Protein AF-A0A9D7X3B5-F1 (afdb_monomer_lite)

Sequence (118 aa):
MERTHTMATSECNACGGTLHWDWTEAFAKFGFGDGDGQIETWQVEDVLTTAGYTVKIEGWGLHNTVITSILRDGIEQIPYANADYRFGYDDPRRYFPADLVRLLDEALPPNKRTPYVW

Secondary structure (DSSP, 8-state):
---------EEPTTTSSEE---GGGGG-TTHHHHTTS---HHHHHHHHHHTT-EEEEEE-TTS-EEEEEEEETTEESS-TT-TT--TTTS-GGGTS-HHHHHHHHHHS----SS----

pLDDT: mean 86.9, std 17.72, range [34.81, 98.62]

Structure (mmCIF, N/CA/C/O backbone):
data_AF-A0A9D7X3B5-F1
#
_entry.id   AF-A0A9D7X3B5-F1
#
loop_
_atom_site.group_PDB
_atom_site.id
_atom_site.type_symbol
_atom_site.label_atom_id
_atom_site.label_alt_id
_atom_site.label_comp_id
_atom_site.label_asym_id
_atom_site.label_entity_id
_atom_site.label_seq_id
_atom_site.pdbx_PDB_ins_code
_atom_site.Cartn_x
_atom_site.Cartn_y
_atom_site.Cartn_z
_atom_site.occupancy
_atom_site.B_iso_or_equiv
_atom_site.auth_seq_id
_atom_site.auth_comp_id
_atom_site.auth_asym_id
_atom_site.auth_atom_id
_atom_site.pdbx_PDB_model_num
ATOM 1 N N . MET A 1 1 ? -17.784 -1.663 -25.890 1.00 35.25 1 MET A N 1
ATOM 2 C CA . MET A 1 1 ? -16.645 -0.817 -25.486 1.00 35.25 1 MET A CA 1
ATOM 3 C C . MET A 1 1 ? -15.681 -1.725 -24.752 1.00 35.25 1 MET A C 1
ATOM 5 O O . MET A 1 1 ? -16.000 -2.144 -23.646 1.00 35.25 1 MET A O 1
ATOM 9 N N . GLU A 1 2 ? -14.603 -2.140 -25.417 1.00 34.81 2 GLU A N 1
ATOM 10 C CA . GLU A 1 2 ? -13.524 -2.904 -24.784 1.00 34.81 2 GLU A CA 1
ATOM 11 C C . GLU A 1 2 ? -12.933 -2.062 -23.658 1.00 34.81 2 GLU A C 1
ATOM 13 O O . GLU A 1 2 ? -12.473 -0.944 -23.882 1.00 34.81 2 GLU A O 1
ATOM 18 N N . ARG A 1 3 ? -13.007 -2.575 -22.430 1.00 37.09 3 ARG A N 1
ATOM 19 C CA . ARG A 1 3 ? -12.231 -2.036 -21.321 1.00 37.09 3 ARG A CA 1
ATOM 20 C C . ARG A 1 3 ? -10.828 -2.593 -21.500 1.00 37.09 3 ARG A C 1
ATOM 22 O O . ARG A 1 3 ? -10.597 -3.767 -21.228 1.00 37.09 3 ARG A O 1
ATOM 29 N N . THR A 1 4 ? -9.919 -1.782 -22.023 1.00 35.66 4 THR A N 1
ATOM 30 C CA . THR A 1 4 ? -8.492 -2.090 -21.993 1.00 35.66 4 THR A CA 1
ATOM 31 C C . THR A 1 4 ? -8.101 -2.142 -20.519 1.00 35.66 4 THR A C 1
ATOM 33 O O . THR A 1 4 ? -8.011 -1.108 -19.864 1.00 35.66 4 THR A O 1
ATOM 36 N N . HIS A 1 5 ? -7.981 -3.345 -19.960 1.00 38.16 5 HIS A N 1
ATOM 37 C CA . HIS A 1 5 ? -7.430 -3.533 -18.624 1.00 38.16 5 HIS A CA 1
ATOM 38 C C . HIS A 1 5 ? -5.934 -3.224 -18.718 1.00 38.16 5 HIS A C 1
ATOM 40 O O . HIS A 1 5 ? -5.142 -4.071 -19.130 1.00 38.16 5 HIS A O 1
ATOM 46 N N . THR A 1 6 ? -5.562 -1.975 -18.442 1.00 41.75 6 THR A N 1
ATOM 47 C CA . THR A 1 6 ? -4.166 -1.546 -18.371 1.00 41.75 6 THR A CA 1
ATOM 48 C C . THR A 1 6 ? -3.535 -2.256 -17.183 1.00 41.75 6 THR A C 1
ATOM 50 O O . THR A 1 6 ? -3.864 -1.956 -16.043 1.00 41.75 6 THR A O 1
ATOM 53 N N . MET A 1 7 ? -2.696 -3.255 -17.452 1.00 51.25 7 MET A N 1
ATOM 54 C CA . MET A 1 7 ? -1.914 -3.950 -16.428 1.00 51.25 7 MET A CA 1
ATOM 55 C C . MET A 1 7 ? -1.043 -2.946 -15.662 1.00 51.25 7 MET A C 1
ATOM 57 O O . MET A 1 7 ? -0.644 -1.934 -16.241 1.00 51.25 7 MET A O 1
ATOM 61 N N . ALA A 1 8 ? -0.685 -3.244 -14.409 1.00 56.50 8 ALA A N 1
ATOM 62 C CA . ALA A 1 8 ? 0.394 -2.529 -13.732 1.00 56.50 8 ALA A CA 1
ATOM 63 C C . ALA A 1 8 ? 1.714 -2.889 -14.425 1.00 56.50 8 ALA A C 1
ATOM 65 O O . ALA A 1 8 ? 2.421 -3.821 -14.050 1.00 56.50 8 ALA A O 1
ATOM 66 N N . THR A 1 9 ? 2.001 -2.232 -15.540 1.00 61.31 9 THR A N 1
ATOM 67 C CA . THR A 1 9 ? 3.279 -2.334 -16.235 1.00 61.31 9 THR A CA 1
ATOM 68 C C . THR A 1 9 ? 4.048 -1.072 -15.925 1.00 61.31 9 THR A C 1
ATOM 70 O O . THR A 1 9 ? 3.760 -0.020 -16.494 1.00 61.31 9 THR A O 1
ATOM 73 N N . SER A 1 10 ? 5.027 -1.187 -15.036 1.00 77.69 10 SER A N 1
ATOM 74 C CA . SER A 1 10 ? 6.076 -0.178 -14.950 1.00 77.69 10 SER A CA 1
ATOM 75 C C . SER A 1 10 ? 7.110 -0.436 -16.040 1.00 77.69 10 SER A C 1
ATOM 77 O O . SER A 1 10 ? 7.269 -1.561 -16.527 1.00 77.69 10 SER A O 1
ATOM 79 N N . GLU A 1 11 ? 7.841 0.602 -16.412 1.00 86.62 11 GLU A N 1
ATOM 80 C CA . GLU A 1 11 ? 9.087 0.441 -17.148 1.00 86.62 11 GLU A CA 1
ATOM 81 C C . GLU A 1 11 ? 10.201 0.057 -16.164 1.00 86.62 11 GLU A C 1
ATOM 83 O O . GLU A 1 11 ? 10.278 0.587 -15.055 1.00 86.62 11 GLU A O 1
ATOM 88 N N . CYS A 1 12 ? 11.051 -0.893 -16.544 1.00 87.62 12 CYS A N 1
ATOM 89 C CA . CYS A 1 12 ? 12.233 -1.251 -15.775 1.00 87.62 12 CYS A CA 1
ATOM 90 C C . CYS A 1 12 ? 13.269 -0.129 -15.878 1.00 87.62 12 CYS A C 1
ATOM 92 O O . CYS A 1 12 ? 13.838 0.098 -16.947 1.00 87.62 12 CYS A O 1
ATOM 94 N N . ASN A 1 13 ? 13.596 0.494 -14.748 1.00 87.50 13 ASN A N 1
ATOM 95 C CA . ASN A 1 13 ? 14.531 1.616 -14.661 1.00 87.50 13 ASN A CA 1
ATOM 96 C C . ASN A 1 13 ? 15.947 1.278 -15.165 1.00 87.50 13 ASN A C 1
ATOM 98 O O . ASN A 1 13 ? 16.709 2.175 -15.516 1.00 87.50 13 ASN A O 1
ATOM 102 N N . ALA A 1 14 ? 16.321 -0.007 -15.193 1.00 87.94 14 ALA A N 1
ATOM 103 C CA . ALA A 1 14 ? 17.649 -0.448 -15.614 1.00 87.94 14 ALA A CA 1
ATOM 104 C C . ALA A 1 14 ? 17.778 -0.672 -17.130 1.00 87.94 14 ALA A C 1
ATOM 106 O O . ALA A 1 14 ? 18.862 -0.484 -17.680 1.00 87.94 14 ALA A O 1
ATOM 107 N N . CYS A 1 15 ? 16.713 -1.118 -17.807 1.00 90.19 15 CYS A N 1
ATOM 108 C CA . CYS A 1 15 ? 16.799 -1.552 -19.208 1.00 90.19 15 CYS A CA 1
ATOM 109 C C . CYS A 1 15 ? 15.700 -1.011 -20.132 1.00 90.19 15 CYS A C 1
ATOM 111 O O . CYS A 1 15 ? 15.745 -1.294 -21.327 1.00 90.19 15 CYS A O 1
ATOM 113 N N . GLY A 1 16 ? 14.714 -0.277 -19.610 1.00 87.62 16 GLY A N 1
ATOM 114 C CA . GLY A 1 16 ? 13.575 0.230 -20.382 1.00 87.62 16 GLY A CA 1
ATOM 115 C C . GLY A 1 16 ? 12.565 -0.847 -20.805 1.00 87.62 16 GLY A C 1
ATOM 116 O O . GLY A 1 16 ? 11.620 -0.568 -21.536 1.00 87.62 16 GLY A O 1
ATOM 117 N N . GLY A 1 17 ? 12.769 -2.104 -20.400 1.00 87.19 17 GLY A N 1
ATOM 118 C CA . GLY A 1 17 ? 11.842 -3.201 -20.682 1.00 87.19 17 GLY A CA 1
ATOM 119 C C . GLY A 1 17 ? 10.600 -3.162 -19.789 1.00 87.19 17 GLY A C 1
ATOM 120 O O . GLY A 1 17 ? 10.555 -2.440 -18.798 1.00 87.19 17 GLY A O 1
ATOM 121 N N . THR A 1 18 ? 9.598 -3.985 -20.095 1.00 85.50 18 THR A N 1
ATOM 122 C CA . THR A 1 18 ? 8.430 -4.153 -19.219 1.00 85.50 18 THR A CA 1
ATOM 123 C C . THR A 1 18 ? 8.847 -4.761 -17.880 1.00 85.50 18 THR A C 1
ATOM 125 O O . THR A 1 18 ? 9.417 -5.853 -17.840 1.00 85.50 18 THR A O 1
ATOM 128 N N . LEU A 1 19 ? 8.539 -4.073 -16.780 1.00 85.19 19 LEU A N 1
ATOM 129 C CA . LEU A 1 19 ? 8.655 -4.622 -15.437 1.00 85.19 19 LEU A CA 1
ATOM 130 C C . LEU A 1 19 ? 7.391 -5.410 -15.097 1.00 85.19 19 LEU A C 1
ATOM 132 O O . LEU A 1 19 ? 6.262 -4.959 -15.314 1.00 85.19 19 LEU A O 1
ATOM 136 N N . HIS A 1 20 ? 7.599 -6.592 -14.529 1.00 83.31 20 HIS A N 1
ATOM 137 C CA . HIS A 1 20 ? 6.532 -7.456 -14.063 1.00 83.31 20 HIS A CA 1
ATOM 138 C C . HIS A 1 20 ? 6.525 -7.515 -12.537 1.00 83.31 20 HIS A C 1
ATOM 140 O O . HIS A 1 20 ? 7.510 -7.953 -11.942 1.00 83.31 20 HIS A O 1
ATOM 146 N N . TRP A 1 21 ? 5.424 -7.107 -11.909 1.00 87.81 21 TRP A N 1
ATOM 147 C CA . TRP A 1 21 ? 5.275 -7.037 -10.452 1.00 87.81 21 TRP A CA 1
ATOM 148 C C . TRP A 1 21 ? 3.811 -7.232 -10.026 1.00 87.81 21 TRP A C 1
ATOM 150 O O . TRP A 1 21 ? 2.908 -7.259 -10.868 1.00 87.81 21 TRP A O 1
ATOM 160 N N . ASP A 1 22 ? 3.596 -7.454 -8.731 1.00 91.38 22 ASP A N 1
ATOM 161 C CA . ASP A 1 22 ? 2.277 -7.575 -8.101 1.00 91.38 22 ASP A CA 1
ATOM 162 C C . ASP A 1 22 ? 2.191 -6.619 -6.904 1.00 91.38 22 ASP A C 1
ATOM 164 O O . ASP A 1 22 ? 3.135 -6.519 -6.117 1.00 91.38 22 ASP A O 1
ATOM 168 N N . TRP A 1 23 ? 1.059 -5.932 -6.732 1.00 94.69 23 TRP A N 1
ATOM 169 C CA . TRP A 1 23 ?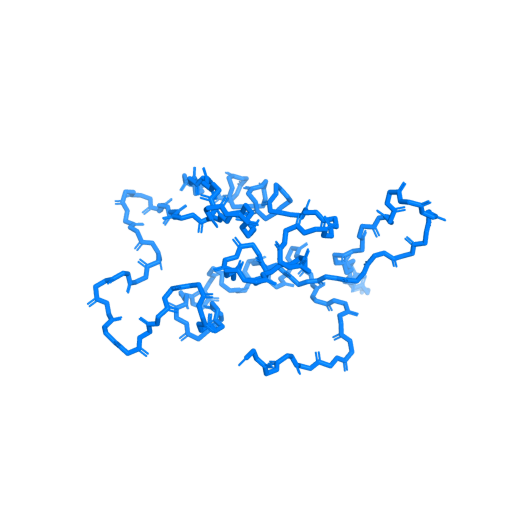 0.853 -5.006 -5.619 1.00 94.69 23 TRP A CA 1
ATOM 170 C C . TRP A 1 23 ? 1.004 -5.684 -4.255 1.00 94.69 23 TRP A C 1
ATOM 172 O O . TRP A 1 23 ? 1.377 -5.022 -3.287 1.00 94.69 23 TRP A O 1
ATOM 182 N N . THR A 1 24 ? 0.790 -7.003 -4.157 1.00 95.56 24 THR A N 1
ATOM 183 C CA . THR A 1 24 ? 0.995 -7.736 -2.896 1.00 95.56 24 THR A CA 1
ATOM 184 C C . THR A 1 24 ? 2.431 -7.664 -2.393 1.00 95.56 24 THR A C 1
ATOM 186 O O . THR A 1 24 ? 2.669 -7.782 -1.193 1.00 95.56 24 THR A O 1
ATOM 189 N N . GLU A 1 25 ? 3.397 -7.438 -3.289 1.00 95.12 25 GLU A N 1
ATOM 190 C CA . GLU A 1 25 ? 4.806 -7.283 -2.927 1.00 95.12 25 GLU A CA 1
ATOM 191 C C . GLU A 1 25 ? 5.033 -6.067 -2.018 1.00 95.12 25 GLU A C 1
ATOM 193 O O . GLU A 1 25 ? 5.907 -6.121 -1.158 1.00 95.12 25 GLU A O 1
ATOM 198 N N . ALA A 1 26 ? 4.189 -5.031 -2.096 1.00 96.62 26 ALA A N 1
ATOM 199 C CA . ALA A 1 26 ? 4.226 -3.868 -1.201 1.00 96.62 26 ALA A CA 1
ATOM 200 C C . ALA A 1 26 ? 3.873 -4.191 0.262 1.00 96.62 26 ALA A C 1
ATOM 202 O O . ALA A 1 26 ? 4.063 -3.355 1.142 1.00 96.62 26 ALA A O 1
ATOM 203 N N . PHE A 1 27 ? 3.381 -5.397 0.541 1.00 96.94 27 PHE A N 1
ATOM 204 C CA . PHE A 1 27 ? 3.055 -5.879 1.886 1.00 96.94 27 PHE A CA 1
ATOM 205 C C . PHE A 1 27 ? 3.918 -7.067 2.306 1.00 96.94 27 PHE A C 1
ATOM 207 O O . PHE A 1 27 ? 3.833 -7.511 3.449 1.00 96.94 27 PHE A O 1
ATOM 214 N N . ALA A 1 28 ? 4.727 -7.603 1.391 1.00 95.31 28 ALA A N 1
ATOM 215 C CA . ALA A 1 28 ? 5.538 -8.786 1.616 1.00 95.31 28 ALA A CA 1
ATOM 216 C C . ALA A 1 28 ? 6.931 -8.389 2.106 1.00 95.31 28 ALA A C 1
ATOM 218 O O . ALA A 1 28 ? 7.590 -7.527 1.517 1.00 95.31 28 ALA A O 1
ATOM 219 N N . LYS A 1 29 ? 7.416 -9.084 3.142 1.00 94.69 29 LYS A N 1
ATOM 220 C CA . LYS A 1 29 ? 8.767 -8.889 3.683 1.00 94.69 29 LYS A CA 1
ATOM 221 C C . LYS A 1 29 ? 9.829 -9.005 2.584 1.00 94.69 29 LYS A C 1
ATOM 223 O O . LYS A 1 29 ? 10.710 -8.162 2.516 1.00 94.69 29 LYS A O 1
ATOM 228 N N . PHE A 1 30 ? 9.702 -10.029 1.738 1.00 94.81 30 PHE A N 1
ATOM 229 C CA . PHE A 1 30 ? 10.630 -10.346 0.645 1.00 94.81 30 PHE A CA 1
ATOM 230 C C . PHE A 1 30 ? 10.148 -9.834 -0.728 1.00 94.81 30 PHE A C 1
ATOM 232 O O . PHE A 1 30 ? 10.616 -10.298 -1.769 1.00 94.81 30 PHE A O 1
ATOM 239 N N . GLY A 1 31 ? 9.171 -8.920 -0.746 1.00 93.38 31 GLY A N 1
ATOM 240 C CA . GLY A 1 31 ? 8.635 -8.347 -1.982 1.00 93.38 31 GLY A CA 1
ATOM 241 C C . GLY A 1 31 ? 9.690 -7.574 -2.776 1.00 93.38 31 GLY A C 1
ATOM 242 O O . GLY A 1 31 ? 10.701 -7.143 -2.222 1.00 93.38 31 GLY A O 1
ATOM 243 N N . PHE A 1 32 ? 9.460 -7.417 -4.084 1.00 93.19 32 PHE A N 1
ATOM 244 C CA . PHE A 1 32 ? 10.337 -6.669 -4.991 1.00 93.19 32 PHE A CA 1
ATOM 245 C C . PHE A 1 32 ? 11.792 -7.157 -4.970 1.00 93.19 32 PHE A C 1
ATOM 247 O O . PHE A 1 32 ? 12.729 -6.365 -4.996 1.00 93.19 32 PHE A O 1
ATOM 254 N N . GLY A 1 33 ? 11.986 -8.478 -4.914 1.00 91.19 33 GLY A N 1
ATOM 255 C CA . GLY A 1 33 ? 13.321 -9.071 -4.842 1.00 91.19 33 GLY A CA 1
ATOM 256 C C . GLY A 1 33 ? 14.031 -8.741 -3.532 1.00 91.19 33 GLY A C 1
ATOM 257 O O . GLY A 1 33 ? 15.172 -8.305 -3.562 1.00 91.19 33 GLY A O 1
ATOM 258 N N . ASP A 1 34 ? 13.342 -8.919 -2.404 1.00 93.75 34 ASP A N 1
ATOM 259 C CA . ASP A 1 34 ? 13.848 -8.596 -1.063 1.00 93.75 34 ASP A CA 1
ATOM 260 C C . ASP A 1 34 ? 14.248 -7.124 -0.856 1.00 93.75 34 ASP A C 1
ATOM 262 O O . ASP A 1 34 ? 15.074 -6.805 -0.010 1.00 93.75 34 ASP A O 1
ATOM 266 N N . GLY A 1 35 ? 13.657 -6.213 -1.631 1.00 92.94 35 GLY A N 1
ATOM 267 C CA . GLY A 1 35 ? 14.016 -4.796 -1.627 1.00 92.94 35 GLY A CA 1
ATOM 268 C C . GLY A 1 35 ? 15.155 -4.403 -2.575 1.00 92.94 35 GLY A C 1
ATOM 269 O O . GLY A 1 35 ? 15.351 -3.211 -2.801 1.00 92.94 35 GLY A O 1
ATOM 270 N N . ASP A 1 36 ? 15.856 -5.369 -3.178 1.00 92.19 36 ASP A N 1
ATOM 271 C CA . ASP A 1 36 ? 16.952 -5.110 -4.127 1.00 92.19 36 ASP A CA 1
ATOM 272 C C . ASP A 1 36 ? 16.453 -4.797 -5.551 1.00 92.19 36 ASP A C 1
ATOM 274 O O . ASP A 1 36 ? 17.201 -4.297 -6.397 1.00 92.19 36 ASP A O 1
ATOM 278 N N . GLY A 1 37 ? 15.195 -5.128 -5.850 1.00 91.94 37 GLY A N 1
ATOM 279 C CA . GLY A 1 37 ? 14.552 -4.844 -7.127 1.00 91.94 37 GLY A CA 1
ATOM 280 C C . GLY A 1 37 ? 13.992 -3.424 -7.230 1.00 91.94 37 GLY A C 1
ATOM 281 O O . GLY A 1 37 ? 14.190 -2.560 -6.379 1.00 91.94 37 GLY A O 1
ATOM 282 N N . GLN A 1 38 ? 13.248 -3.172 -8.309 1.00 93.00 38 GLN A N 1
ATOM 283 C CA . GLN A 1 38 ? 12.497 -1.927 -8.451 1.00 93.00 38 GLN A CA 1
ATOM 284 C C . GLN A 1 38 ? 11.274 -1.953 -7.526 1.00 93.00 38 GLN A C 1
ATOM 286 O O . GL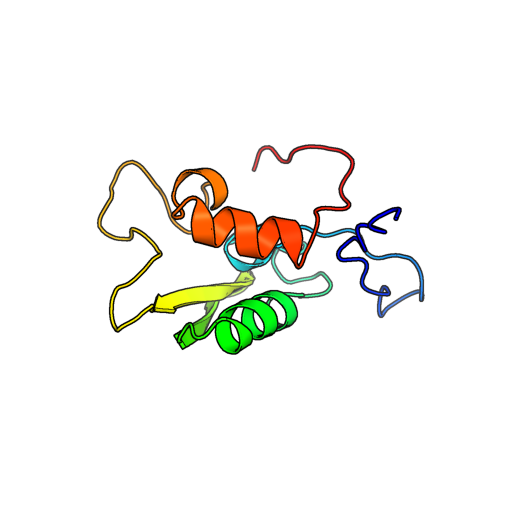N A 1 38 ? 10.359 -2.752 -7.719 1.00 93.00 38 GLN A O 1
ATOM 291 N N . ILE A 1 39 ? 11.291 -1.078 -6.522 1.00 93.94 39 ILE A N 1
ATOM 292 C CA . ILE A 1 39 ? 10.235 -0.937 -5.518 1.00 93.94 39 ILE A CA 1
ATOM 293 C C . ILE A 1 39 ? 9.065 -0.141 -6.089 1.00 93.94 39 ILE A C 1
ATOM 295 O O . ILE A 1 39 ? 9.231 1.020 -6.459 1.00 93.94 39 ILE A O 1
ATOM 299 N N . GLU A 1 40 ? 7.874 -0.737 -6.076 1.00 94.31 40 GLU A N 1
ATOM 300 C CA . GLU A 1 40 ? 6.639 -0.106 -6.570 1.00 94.31 40 GLU A CA 1
ATOM 301 C C . GLU A 1 40 ? 5.615 0.171 -5.459 1.00 94.31 40 GLU A C 1
ATOM 303 O O . GLU A 1 40 ? 4.460 0.503 -5.721 1.00 94.31 40 GLU A O 1
ATOM 308 N N . THR A 1 41 ? 6.042 0.092 -4.193 1.00 96.06 41 THR A N 1
ATOM 309 C CA . THR A 1 41 ? 5.226 0.400 -3.003 1.00 96.06 41 THR A CA 1
ATOM 310 C C . THR A 1 41 ? 4.521 1.758 -3.109 1.00 96.06 41 THR A C 1
ATOM 312 O O . THR A 1 41 ? 3.369 1.886 -2.702 1.00 96.06 41 THR A O 1
ATOM 315 N N . TRP A 1 42 ? 5.168 2.754 -3.719 1.00 95.69 42 TRP A N 1
ATOM 316 C CA . TRP A 1 42 ? 4.617 4.101 -3.906 1.00 95.69 42 TRP A CA 1
ATOM 317 C C . TRP A 1 42 ? 3.449 4.153 -4.902 1.00 95.69 42 TRP A C 1
ATOM 319 O O . TRP A 1 42 ? 2.547 4.967 -4.740 1.00 95.69 42 TRP A O 1
ATOM 329 N N . GLN A 1 43 ? 3.409 3.263 -5.900 1.00 94.56 43 GLN A N 1
ATOM 330 C CA . GLN A 1 43 ? 2.249 3.166 -6.794 1.00 94.56 43 GLN A CA 1
ATOM 331 C C . GLN A 1 43 ? 1.038 2.576 -6.063 1.00 94.56 43 GLN A C 1
ATOM 333 O O . GLN A 1 43 ? -0.094 3.006 -6.272 1.00 94.56 43 GLN A O 1
ATOM 338 N N . VAL A 1 44 ? 1.276 1.613 -5.166 1.00 96.75 44 VAL A N 1
ATOM 339 C CA . VAL A 1 44 ? 0.225 1.053 -4.306 1.00 96.75 44 VAL A CA 1
ATOM 340 C C . VAL A 1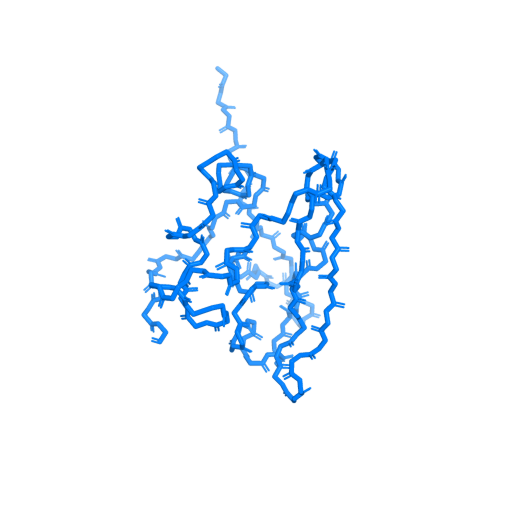 44 ? -0.299 2.119 -3.338 1.00 96.75 44 VAL A C 1
ATOM 342 O O . VAL A 1 44 ? -1.509 2.247 -3.166 1.00 96.75 44 VAL A O 1
ATOM 345 N N . GLU A 1 45 ? 0.588 2.925 -2.749 1.00 97.88 45 GLU A N 1
ATOM 346 C CA . GLU A 1 45 ? 0.205 4.065 -1.907 1.00 97.88 45 GLU A CA 1
ATOM 347 C C . GLU A 1 45 ? -0.657 5.085 -2.653 1.00 97.88 45 GLU A C 1
ATOM 349 O O . GLU A 1 45 ? -1.685 5.507 -2.123 1.00 97.88 45 GLU A O 1
ATOM 354 N N . ASP A 1 46 ? -0.271 5.475 -3.868 1.00 97.19 46 ASP A N 1
ATOM 355 C CA . ASP A 1 46 ? -1.001 6.472 -4.658 1.00 97.19 46 ASP A CA 1
ATOM 356 C C . ASP A 1 46 ? -2.447 6.029 -4.930 1.00 97.19 46 ASP A C 1
ATOM 358 O O . ASP A 1 46 ? -3.395 6.789 -4.716 1.00 97.19 46 ASP A O 1
ATOM 362 N N . VAL A 1 47 ? -2.643 4.753 -5.286 1.00 97.12 47 VAL A N 1
ATOM 363 C CA . VAL A 1 47 ? -3.980 4.166 -5.470 1.00 97.12 47 VAL A CA 1
ATOM 364 C C . VAL A 1 47 ? -4.796 4.217 -4.176 1.00 97.12 47 VAL A C 1
ATOM 366 O O . VAL A 1 47 ? -5.964 4.614 -4.191 1.00 97.12 47 VAL A O 1
ATOM 369 N N . LEU A 1 48 ? -4.200 3.826 -3.048 1.00 98.31 48 LEU A N 1
ATOM 370 C CA . LEU A 1 48 ? -4.878 3.798 -1.750 1.00 98.31 48 LEU A CA 1
ATOM 371 C C . LEU A 1 48 ? -5.234 5.207 -1.261 1.00 98.31 48 LEU A C 1
ATOM 373 O O . LEU A 1 48 ? -6.370 5.465 -0.864 1.00 98.31 48 LEU A O 1
ATOM 377 N N . THR A 1 49 ? -4.295 6.142 -1.318 1.00 98.06 49 THR A N 1
ATOM 378 C CA . THR A 1 49 ? -4.515 7.523 -0.871 1.00 98.06 49 THR A CA 1
ATOM 379 C C . THR A 1 49 ? -5.523 8.251 -1.759 1.00 98.06 49 THR A C 1
ATOM 381 O O . THR A 1 49 ? -6.422 8.913 -1.237 1.00 98.06 49 THR A O 1
ATOM 384 N N . THR A 1 50 ? -5.487 8.037 -3.080 1.00 97.50 50 THR A N 1
ATOM 385 C CA . THR A 1 50 ? -6.509 8.535 -4.020 1.00 97.50 50 THR A CA 1
ATOM 386 C C . THR A 1 50 ? -7.900 7.975 -3.711 1.00 97.50 50 THR A C 1
ATOM 388 O O . THR A 1 50 ? -8.901 8.682 -3.841 1.00 97.50 50 THR A O 1
ATOM 391 N N . ALA A 1 51 ? -7.985 6.725 -3.250 1.00 97.44 51 ALA A N 1
ATOM 392 C CA . ALA A 1 51 ? -9.235 6.106 -2.813 1.00 97.44 51 ALA A CA 1
ATOM 393 C C . ALA A 1 51 ? -9.690 6.536 -1.400 1.00 97.44 51 ALA A C 1
ATOM 395 O O . ALA A 1 51 ? -10.736 6.083 -0.930 1.00 97.44 51 ALA A O 1
ATOM 396 N N . GLY A 1 52 ? -8.946 7.428 -0.735 1.00 98.00 52 GLY A N 1
ATOM 397 C CA . GLY A 1 52 ? -9.304 8.008 0.561 1.00 98.00 52 GLY A CA 1
ATOM 398 C C . GLY A 1 52 ? -8.782 7.243 1.778 1.00 98.00 52 GLY A C 1
ATOM 399 O O . GLY A 1 52 ? -9.261 7.479 2.887 1.00 98.00 52 GLY A O 1
ATOM 400 N N . TYR A 1 53 ? -7.824 6.332 1.598 1.00 98.56 53 TYR A N 1
ATOM 401 C CA . TYR A 1 53 ? -7.155 5.665 2.712 1.00 98.56 53 TYR A CA 1
ATOM 402 C C . TYR A 1 53 ? -5.990 6.509 3.243 1.00 98.56 53 TYR A C 1
ATOM 404 O O . TYR A 1 53 ? -5.263 7.145 2.483 1.00 98.56 53 TYR A O 1
ATOM 412 N N . THR A 1 54 ? -5.755 6.454 4.552 1.00 98.56 54 THR A N 1
ATOM 413 C CA . THR A 1 54 ? -4.490 6.917 5.138 1.00 98.56 54 THR A CA 1
ATOM 414 C C . THR A 1 54 ? -3.514 5.752 5.146 1.00 98.56 54 THR A C 1
ATOM 416 O O . THR A 1 54 ? -3.825 4.695 5.694 1.00 98.56 54 THR A O 1
ATOM 419 N N . VAL A 1 55 ? -2.334 5.940 4.563 1.00 98.62 55 VAL A N 1
ATOM 420 C CA . VAL A 1 55 ? -1.327 4.887 4.400 1.00 98.62 55 VAL A CA 1
ATOM 421 C C . VAL A 1 55 ? -0.084 5.218 5.221 1.00 98.62 55 VAL A C 1
ATOM 423 O O . VAL A 1 55 ? 0.299 6.381 5.342 1.00 98.62 55 VAL A O 1
ATOM 426 N N . LYS A 1 56 ? 0.551 4.193 5.797 1.00 98.56 56 LYS A N 1
ATOM 427 C CA . LYS A 1 56 ? 1.880 4.299 6.410 1.00 98.56 56 LYS A CA 1
ATOM 428 C C . LYS A 1 56 ? 2.840 3.335 5.730 1.00 98.56 56 LYS A C 1
ATOM 430 O O . LYS A 1 56 ? 2.507 2.165 5.550 1.00 98.56 56 LYS A O 1
ATOM 435 N N . ILE A 1 57 ? 4.035 3.822 5.412 1.00 98.25 57 ILE A N 1
ATOM 436 C CA . ILE A 1 57 ? 5.109 3.049 4.787 1.00 98.25 57 ILE A CA 1
ATOM 437 C C . ILE A 1 57 ? 6.330 3.031 5.699 1.00 98.25 57 ILE A C 1
ATOM 439 O O . ILE A 1 57 ? 6.716 4.061 6.254 1.00 98.25 57 ILE A O 1
ATOM 443 N N . GLU A 1 58 ? 6.945 1.860 5.842 1.00 97.44 58 GLU A N 1
ATOM 444 C CA . GLU A 1 58 ? 8.150 1.657 6.641 1.00 97.44 58 GLU A CA 1
ATOM 445 C C . GLU A 1 58 ? 9.110 0.675 5.961 1.00 97.44 58 GLU A C 1
ATOM 447 O O . GLU A 1 58 ? 8.703 -0.251 5.261 1.00 97.44 58 GLU A O 1
ATOM 452 N N . GLY A 1 59 ? 10.410 0.854 6.197 1.00 95.75 59 GLY A N 1
ATOM 453 C CA . GLY A 1 59 ? 11.417 -0.134 5.813 1.00 95.75 59 GLY A CA 1
ATOM 454 C C . GLY A 1 59 ? 11.391 -1.343 6.748 1.00 95.75 59 GLY A C 1
ATOM 455 O O . GLY A 1 59 ? 11.440 -1.188 7.971 1.00 95.75 59 GLY A O 1
ATOM 456 N N . TRP A 1 60 ? 11.376 -2.555 6.193 1.00 91.81 60 TRP A N 1
ATOM 457 C CA . TRP A 1 60 ? 11.480 -3.789 6.969 1.00 91.81 60 TRP A CA 1
ATOM 458 C C . TRP A 1 60 ? 12.942 -4.201 7.155 1.00 91.81 60 TRP A C 1
ATOM 460 O O . TRP A 1 60 ? 13.429 -5.181 6.588 1.00 91.81 60 TRP A O 1
ATOM 470 N N . GLY A 1 61 ? 13.658 -3.477 8.013 1.00 91.12 61 GLY A N 1
ATOM 471 C CA . GLY A 1 61 ? 15.073 -3.752 8.258 1.00 91.12 61 GLY A CA 1
ATOM 472 C C . GLY A 1 61 ? 15.897 -3.615 6.973 1.00 91.12 61 GLY A C 1
ATOM 473 O O . GLY A 1 61 ? 15.927 -2.536 6.393 1.00 91.12 61 GLY A O 1
ATOM 474 N N . LEU A 1 62 ? 16.569 -4.695 6.559 1.00 88.75 62 LEU A N 1
ATOM 475 C CA . LEU A 1 62 ? 17.402 -4.752 5.344 1.00 88.75 62 LEU A CA 1
ATOM 476 C C . LEU A 1 62 ? 16.669 -5.314 4.115 1.00 88.75 62 LEU A C 1
ATOM 478 O O . LEU A 1 62 ? 17.317 -5.576 3.112 1.00 88.75 62 LEU A O 1
ATOM 482 N N . HIS A 1 63 ? 15.366 -5.564 4.231 1.00 91.62 63 HIS A N 1
ATOM 483 C CA . HIS A 1 63 ? 14.563 -6.199 3.192 1.00 91.62 63 HIS A CA 1
ATOM 484 C C . HIS A 1 63 ? 13.819 -5.128 2.371 1.00 91.62 63 HIS A C 1
ATOM 486 O O . HIS A 1 63 ? 14.390 -4.133 1.932 1.00 91.62 63 HIS A O 1
ATOM 492 N N . ASN A 1 64 ? 12.506 -5.284 2.225 1.00 93.31 64 ASN A N 1
ATOM 493 C CA . ASN A 1 64 ? 11.649 -4.407 1.445 1.00 93.31 64 ASN A CA 1
ATOM 494 C C . ASN A 1 64 ? 11.165 -3.142 2.201 1.00 93.31 64 ASN A C 1
ATOM 496 O O . ASN A 1 64 ? 11.093 -3.105 3.432 1.00 93.31 64 ASN A O 1
ATOM 500 N N . THR A 1 65 ? 10.753 -2.119 1.446 1.00 96.31 65 THR A N 1
ATOM 501 C CA . THR A 1 65 ? 9.937 -0.989 1.923 1.00 96.31 65 THR A CA 1
ATOM 502 C C . THR A 1 65 ? 8.459 -1.350 1.780 1.00 96.31 65 THR A C 1
ATOM 504 O O . T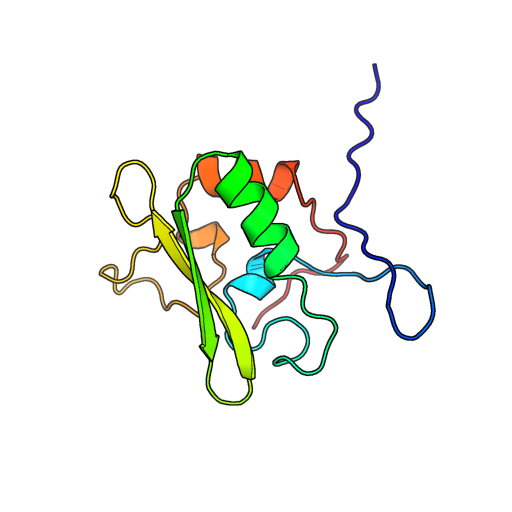HR A 1 65 ? 7.967 -1.495 0.661 1.00 96.31 65 THR A O 1
ATOM 507 N N . VAL A 1 66 ? 7.745 -1.500 2.897 1.00 97.50 66 VAL A N 1
ATOM 508 C CA . VAL A 1 66 ? 6.385 -2.060 2.934 1.00 97.50 66 VAL A CA 1
ATOM 509 C C . VAL A 1 66 ? 5.345 -1.070 3.453 1.00 97.50 66 VAL A C 1
ATOM 511 O O . VAL A 1 66 ? 5.649 -0.192 4.260 1.00 97.50 66 VAL A O 1
ATOM 514 N N . ILE 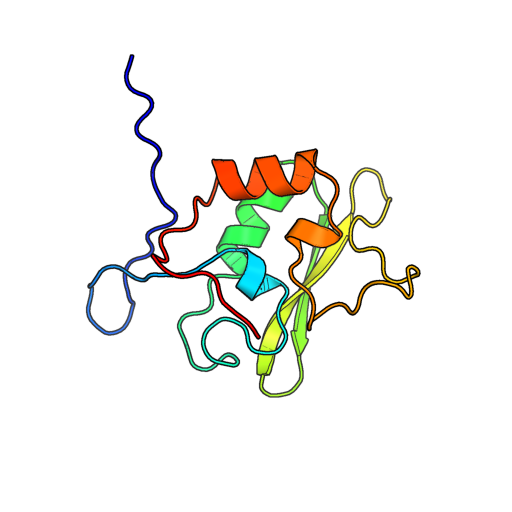A 1 67 ? 4.091 -1.255 3.047 1.00 98.50 67 ILE A N 1
ATOM 515 C CA . ILE A 1 67 ? 2.938 -0.591 3.658 1.00 98.50 67 ILE A CA 1
ATOM 516 C C . ILE A 1 67 ? 2.586 -1.317 4.963 1.00 98.50 67 ILE A C 1
ATOM 518 O O . ILE A 1 67 ? 2.198 -2.486 4.947 1.00 98.50 67 ILE A O 1
ATOM 522 N N . THR A 1 68 ? 2.706 -0.618 6.093 1.00 97.81 68 THR A N 1
ATOM 523 C CA . THR A 1 68 ? 2.465 -1.145 7.452 1.00 97.81 68 THR A CA 1
ATOM 524 C C . THR A 1 68 ? 1.187 -0.623 8.103 1.00 97.81 68 THR A C 1
ATOM 526 O O . THR A 1 68 ? 0.894 -0.954 9.247 1.00 97.81 68 THR A O 1
ATOM 529 N N . SER A 1 69 ? 0.410 0.207 7.409 1.00 98.25 69 SER A N 1
ATOM 530 C CA . SER A 1 69 ? -0.931 0.594 7.854 1.00 98.25 69 SER A CA 1
ATOM 531 C C . SER A 1 69 ? -1.761 1.068 6.674 1.00 98.25 69 SER A C 1
ATOM 533 O O . SER A 1 69 ? -1.256 1.796 5.814 1.00 98.25 69 SER A O 1
ATOM 535 N N . ILE A 1 70 ? -3.032 0.671 6.658 1.00 98.31 70 ILE A N 1
ATOM 536 C CA . ILE A 1 70 ? -4.057 1.210 5.769 1.00 98.31 70 ILE A CA 1
ATOM 537 C C . ILE A 1 70 ? -5.274 1.523 6.638 1.00 98.31 70 ILE A C 1
ATOM 539 O O . ILE A 1 70 ? -5.985 0.621 7.075 1.00 98.31 70 ILE A O 1
ATOM 543 N N . LEU A 1 71 ? -5.554 2.801 6.869 1.00 98.31 71 LEU A N 1
ATOM 544 C CA . LEU A 1 71 ? -6.726 3.233 7.626 1.00 98.31 71 LEU A CA 1
ATOM 545 C C . LEU A 1 71 ? -7.815 3.732 6.682 1.00 98.31 71 LEU A C 1
ATOM 547 O O . LEU A 1 71 ? -7.561 4.566 5.813 1.00 98.31 71 LEU A O 1
ATOM 551 N N . ARG A 1 72 ? -9.052 3.295 6.920 1.00 96.88 72 ARG A N 1
ATOM 552 C CA . ARG A 1 72 ? -10.264 3.890 6.344 1.00 96.88 72 ARG A CA 1
ATOM 553 C C . ARG A 1 72 ? -11.162 4.335 7.477 1.00 96.88 72 ARG A C 1
ATOM 555 O O . ARG A 1 72 ? -11.491 3.522 8.336 1.00 96.88 72 ARG A O 1
ATOM 562 N N . ASP A 1 73 ? -11.498 5.619 7.519 1.00 95.94 73 ASP A N 1
ATOM 563 C CA . ASP A 1 73 ? -12.310 6.198 8.599 1.00 95.94 73 ASP A CA 1
ATOM 564 C C . ASP A 1 73 ? -11.757 5.874 10.007 1.00 95.94 73 ASP A C 1
ATOM 566 O O . ASP A 1 73 ? -12.496 5.641 10.961 1.00 95.94 73 ASP A O 1
ATOM 570 N N . GLY A 1 74 ? -10.423 5.820 10.129 1.00 95.69 74 GLY A N 1
ATOM 571 C CA . GLY A 1 74 ? -9.717 5.481 11.371 1.00 95.69 74 GLY A CA 1
ATOM 572 C C . GLY A 1 74 ? -9.669 3.987 11.719 1.00 95.69 74 GLY A C 1
ATOM 573 O O . GLY A 1 74 ? -9.118 3.636 12.760 1.00 95.69 74 GLY A O 1
ATOM 574 N N . ILE A 1 75 ? -10.209 3.107 10.872 1.00 96.50 75 ILE A N 1
ATOM 575 C CA . ILE A 1 75 ? -10.206 1.652 11.064 1.00 96.50 75 ILE A CA 1
ATOM 576 C C . ILE A 1 75 ? -9.073 1.028 10.247 1.00 96.50 75 ILE A C 1
ATOM 578 O O . ILE A 1 75 ? -9.017 1.197 9.028 1.00 96.50 75 ILE A O 1
ATOM 582 N N . GLU A 1 76 ? -8.198 0.276 10.917 1.00 97.75 76 GLU A N 1
ATOM 583 C C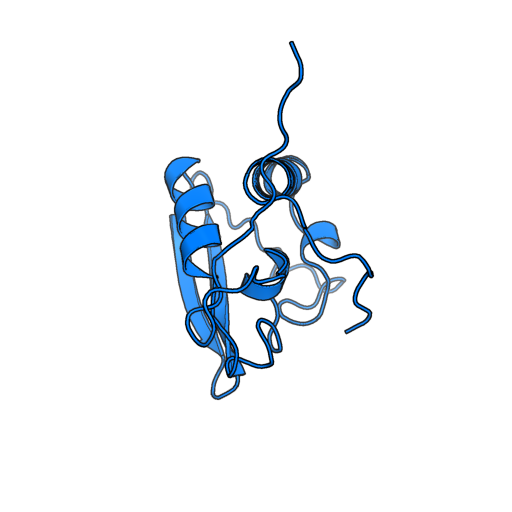A . GLU A 1 76 ? -7.112 -0.482 10.286 1.00 97.75 76 GLU A CA 1
ATOM 584 C C . GLU A 1 76 ? -7.661 -1.638 9.449 1.00 97.75 76 GLU A C 1
ATOM 586 O O . GLU A 1 76 ? -8.491 -2.422 9.914 1.00 97.75 76 GLU A O 1
ATOM 591 N N . GLN A 1 77 ? -7.191 -1.722 8.206 1.00 97.50 77 GLN A N 1
ATOM 592 C CA . GLN A 1 77 ? -7.580 -2.761 7.258 1.00 97.50 77 GLN A CA 1
ATOM 593 C C . GLN A 1 77 ? -6.620 -3.957 7.291 1.00 97.50 77 GLN A C 1
ATOM 595 O O . GLN A 1 77 ? -7.006 -5.051 6.880 1.00 97.50 77 GLN A O 1
ATOM 600 N N . ILE A 1 78 ? -5.391 -3.786 7.796 1.00 96.44 78 ILE A N 1
ATOM 601 C CA . ILE A 1 78 ? -4.471 -4.898 8.056 1.00 96.44 78 ILE A CA 1
ATOM 602 C C . ILE A 1 78 ? -4.874 -5.585 9.376 1.00 96.44 78 ILE A C 1
ATOM 604 O O . ILE A 1 78 ? -4.793 -4.976 10.445 1.00 96.44 78 ILE A O 1
ATOM 608 N N . PRO A 1 79 ? -5.274 -6.870 9.372 1.00 95.00 79 PRO A N 1
ATOM 609 C CA . PRO A 1 79 ? -5.817 -7.521 10.560 1.00 95.00 79 PRO A CA 1
ATOM 610 C C . PRO A 1 79 ? -4.711 -8.007 11.512 1.00 95.00 79 PRO A C 1
ATOM 612 O O . PRO A 1 79 ? -4.602 -9.197 11.787 1.00 95.00 79 PRO A O 1
ATOM 615 N N . TYR A 1 80 ? -3.909 -7.093 12.068 1.00 94.06 80 TYR A N 1
ATOM 616 C CA . TYR A 1 80 ? -2.792 -7.413 12.975 1.00 94.06 80 TYR A CA 1
ATOM 617 C C . TYR A 1 80 ? -3.187 -8.246 14.202 1.00 94.06 80 TYR A C 1
ATOM 619 O O . TYR A 1 80 ? -2.361 -8.971 14.750 1.00 94.06 80 TYR A O 1
ATOM 627 N N . ALA A 1 81 ? -4.441 -8.140 14.647 1.00 92.31 81 ALA A N 1
ATOM 628 C CA . ALA A 1 81 ? -4.963 -8.903 15.778 1.00 92.31 81 ALA A CA 1
ATOM 629 C C . ALA A 1 81 ? -5.447 -10.318 15.400 1.00 92.31 81 ALA A C 1
ATOM 631 O O . ALA A 1 81 ? -5.774 -11.100 16.293 1.00 92.31 81 ALA A O 1
ATOM 632 N N . ASN A 1 82 ? -5.526 -10.654 14.108 1.00 93.81 82 ASN A N 1
ATOM 633 C CA . ASN A 1 82 ? -5.958 -11.969 13.654 1.00 93.81 82 ASN A CA 1
ATOM 634 C C . ASN A 1 82 ? -4.760 -12.925 13.552 1.00 93.81 82 ASN A C 1
ATOM 636 O O . ASN A 1 82 ? -3.922 -12.785 12.669 1.00 93.81 82 ASN A O 1
ATOM 640 N N . ALA A 1 83 ? -4.710 -13.918 14.442 1.00 93.44 83 ALA A N 1
ATOM 641 C CA . ALA A 1 83 ? -3.626 -14.896 14.507 1.00 93.44 83 ALA A CA 1
ATOM 642 C C . ALA A 1 83 ? -3.599 -15.900 13.336 1.00 93.44 83 ALA A C 1
ATOM 644 O O . ALA A 1 83 ? -2.582 -16.569 13.158 1.00 93.44 83 ALA A O 1
ATOM 645 N N . ASP A 1 84 ? -4.671 -16.000 12.540 1.00 95.00 84 ASP A N 1
ATOM 646 C CA . ASP A 1 84 ? -4.718 -16.866 11.352 1.00 95.00 84 ASP A CA 1
ATOM 647 C C . ASP A 1 84 ? -3.864 -16.322 10.198 1.00 95.00 84 ASP A C 1
ATOM 649 O O . ASP A 1 84 ? -3.606 -17.040 9.229 1.00 95.00 84 ASP A O 1
ATOM 653 N N . TYR A 1 85 ? -3.427 -15.062 10.302 1.00 93.62 85 TYR A N 1
ATOM 654 C CA . TYR A 1 85 ? -2.652 -14.380 9.279 1.00 93.62 85 TYR A CA 1
ATOM 655 C C . TYR A 1 85 ? -1.381 -13.773 9.853 1.00 93.62 85 TYR A C 1
ATOM 657 O O . TYR A 1 85 ? -1.348 -13.178 10.931 1.00 93.62 85 TYR A O 1
ATOM 665 N N . ARG A 1 86 ? -0.313 -13.871 9.075 1.00 94.62 86 ARG A N 1
ATOM 666 C CA . ARG A 1 86 ? 0.997 -13.334 9.391 1.00 94.62 86 ARG A CA 1
ATOM 667 C C . ARG A 1 86 ? 1.361 -12.264 8.369 1.00 94.62 86 ARG A C 1
ATOM 669 O O . ARG A 1 86 ? 1.858 -12.562 7.282 1.00 94.62 86 ARG A O 1
ATOM 676 N N . PHE A 1 87 ? 1.157 -11.005 8.754 1.00 94.56 87 PHE A N 1
ATOM 677 C CA . PHE A 1 87 ? 1.585 -9.841 7.973 1.00 94.56 87 PHE A CA 1
ATOM 678 C C . PHE A 1 87 ? 3.047 -9.981 7.520 1.00 94.56 87 PHE A C 1
ATOM 680 O O . PHE A 1 87 ? 3.914 -10.365 8.312 1.00 94.56 87 PHE A O 1
ATOM 687 N N . GLY A 1 88 ? 3.317 -9.679 6.249 1.00 93.81 88 GLY A N 1
ATOM 688 C CA . GLY A 1 88 ? 4.642 -9.823 5.643 1.00 93.81 88 GLY A CA 1
ATOM 689 C C . GLY A 1 88 ? 4.961 -11.204 5.072 1.00 93.81 88 GLY A C 1
ATOM 690 O O . GLY A 1 88 ? 5.957 -11.318 4.359 1.00 93.81 88 GLY A O 1
ATOM 691 N N . TYR A 1 89 ? 4.160 -12.231 5.376 1.00 94.38 89 TYR A N 1
ATOM 692 C CA . TYR A 1 89 ? 4.410 -13.621 4.967 1.00 94.38 89 TYR A CA 1
ATOM 693 C C . TYR A 1 89 ? 3.232 -14.239 4.211 1.00 94.38 89 TYR A C 1
ATOM 695 O O . TYR A 1 89 ? 3.451 -14.998 3.273 1.00 94.38 89 TYR A O 1
ATOM 703 N N . ASP A 1 90 ? 2.000 -13.920 4.603 1.00 95.25 90 ASP A N 1
ATOM 704 C CA . ASP A 1 90 ? 0.810 -14.375 3.888 1.00 95.25 90 ASP A CA 1
ATOM 705 C C . ASP A 1 90 ? 0.434 -13.433 2.741 1.00 95.25 90 ASP A C 1
ATOM 707 O O . ASP A 1 90 ? 0.722 -12.237 2.776 1.00 95.25 90 ASP A O 1
ATOM 711 N N . ASP A 1 91 ? -0.257 -13.977 1.736 1.00 94.12 91 ASP A N 1
ATOM 712 C CA . ASP A 1 91 ? -0.827 -13.195 0.638 1.00 94.12 91 ASP A CA 1
ATOM 713 C C . ASP A 1 91 ? -1.907 -12.226 1.171 1.00 94.12 91 ASP A C 1
ATOM 715 O O . ASP A 1 91 ? -2.922 -12.691 1.709 1.00 94.12 91 ASP A O 1
ATOM 719 N N . PRO A 1 92 ? -1.747 -10.900 0.989 1.00 95.19 92 PRO A N 1
ATOM 720 C CA . PRO A 1 92 ? -2.726 -9.898 1.402 1.00 95.19 92 PRO A CA 1
ATOM 721 C C . PRO A 1 92 ? -4.135 -10.119 0.863 1.00 95.19 92 PRO A C 1
ATOM 723 O O . PRO A 1 92 ? -5.106 -9.795 1.546 1.00 95.19 92 PRO A O 1
ATOM 726 N N . ARG A 1 93 ? -4.283 -10.742 -0.313 1.00 95.19 93 ARG A N 1
ATOM 727 C CA . ARG A 1 93 ? -5.600 -11.082 -0.872 1.00 95.19 93 ARG A CA 1
ATOM 728 C C . ARG A 1 93 ? -6.400 -12.032 0.018 1.00 95.19 93 ARG A C 1
ATOM 730 O O . ARG A 1 93 ? -7.620 -12.096 -0.104 1.00 95.19 93 ARG A O 1
ATOM 737 N N . ARG A 1 94 ? -5.737 -12.773 0.913 1.00 94.75 94 ARG A N 1
ATOM 738 C CA . ARG A 1 94 ? -6.383 -13.716 1.838 1.00 94.75 94 ARG A CA 1
ATOM 739 C C . ARG A 1 94 ? -6.951 -13.048 3.083 1.00 94.75 94 ARG A C 1
ATOM 741 O O . ARG A 1 94 ? -7.829 -13.632 3.709 1.00 94.75 94 ARG A O 1
ATOM 748 N N . TYR A 1 95 ? -6.445 -11.874 3.454 1.00 93.94 95 TYR A N 1
ATOM 749 C CA . TYR A 1 95 ? -6.785 -11.237 4.726 1.00 93.94 95 TYR A CA 1
ATOM 750 C C . TYR A 1 95 ? -7.301 -9.803 4.599 1.00 93.94 95 TYR A C 1
ATOM 752 O O . TYR A 1 95 ? -7.830 -9.268 5.572 1.00 93.94 95 TYR A O 1
ATOM 760 N N . PHE A 1 96 ? -7.193 -9.183 3.424 1.00 96.06 96 PHE A N 1
ATOM 761 C CA . PHE A 1 96 ? -7.820 -7.896 3.166 1.00 96.06 96 PHE A CA 1
ATOM 762 C C . PHE A 1 96 ? -9.321 -8.004 2.890 1.00 96.06 96 PHE A C 1
ATOM 764 O O . PHE A 1 96 ? -9.792 -8.997 2.330 1.00 96.06 96 PHE A O 1
ATOM 771 N N . PRO A 1 97 ? -10.085 -6.953 3.239 1.00 95.25 97 PRO A N 1
ATOM 772 C CA . PRO A 1 97 ? -11.453 -6.791 2.773 1.00 95.25 97 PRO A CA 1
ATOM 773 C C . PRO A 1 97 ? -11.551 -6.915 1.248 1.00 95.25 97 PRO A C 1
ATOM 775 O O . PRO A 1 97 ? -10.700 -6.423 0.505 1.00 95.25 97 PRO A O 1
ATOM 778 N N . ALA A 1 98 ? -12.614 -7.561 0.767 1.00 95.62 98 ALA A N 1
ATOM 779 C CA . ALA A 1 98 ? -12.779 -7.853 -0.657 1.00 95.62 98 ALA A CA 1
ATOM 780 C C . ALA A 1 98 ? -12.859 -6.590 -1.535 1.00 95.62 98 ALA A C 1
ATOM 782 O O . ALA A 1 98 ? -12.469 -6.623 -2.700 1.00 95.62 98 ALA A O 1
ATOM 783 N N . ASP A 1 99 ? -13.362 -5.476 -1.000 1.00 96.25 99 ASP A N 1
ATOM 784 C CA . ASP A 1 99 ? -13.406 -4.197 -1.706 1.00 96.25 99 ASP A CA 1
ATOM 785 C C . ASP A 1 99 ? -12.015 -3.571 -1.863 1.00 96.25 99 ASP A C 1
ATOM 787 O O . ASP A 1 99 ? -11.725 -3.042 -2.935 1.00 96.25 99 ASP A O 1
ATOM 791 N N . LEU A 1 100 ? -11.150 -3.697 -0.853 1.00 96.88 100 LEU A N 1
ATOM 792 C CA . LEU A 1 100 ? -9.747 -3.282 -0.921 1.00 96.88 100 LEU A CA 1
ATOM 793 C C . LEU A 1 100 ? -8.959 -4.121 -1.938 1.00 96.88 100 LEU A C 1
ATOM 795 O O . LEU A 1 100 ? -8.254 -3.565 -2.777 1.00 96.88 100 LEU A O 1
ATOM 799 N N . VAL A 1 101 ? -9.123 -5.448 -1.914 1.00 96.56 101 VAL A N 1
ATOM 800 C CA . VAL A 1 101 ? -8.498 -6.344 -2.906 1.00 96.56 101 VAL A CA 1
ATOM 801 C C . VAL A 1 101 ? -8.946 -5.974 -4.314 1.00 96.56 101 VAL A C 1
ATOM 803 O O . VAL A 1 101 ? -8.119 -5.799 -5.203 1.00 96.56 101 VAL A O 1
ATOM 806 N N . ARG A 1 102 ? -10.255 -5.790 -4.511 1.00 95.69 102 ARG A N 1
ATOM 807 C CA . ARG A 1 102 ? -10.815 -5.426 -5.812 1.00 95.69 102 ARG A CA 1
ATOM 808 C C . ARG A 1 102 ? -10.301 -4.076 -6.309 1.00 95.69 102 ARG A C 1
ATOM 810 O O . ARG A 1 102 ? -9.992 -3.967 -7.488 1.00 95.69 102 ARG A O 1
ATOM 817 N N . LEU A 1 103 ? -10.197 -3.070 -5.437 1.00 96.12 103 LEU A N 1
ATOM 818 C CA . LEU A 1 103 ? -9.612 -1.771 -5.781 1.00 96.12 103 LEU A CA 1
ATOM 819 C C . LEU A 1 103 ? -8.194 -1.937 -6.342 1.00 96.12 103 LEU A C 1
ATOM 821 O O . LEU A 1 103 ? -7.890 -1.399 -7.404 1.00 96.12 103 LEU A O 1
ATOM 825 N N . LEU A 1 104 ? -7.345 -2.689 -5.640 1.00 95.44 104 LEU A N 1
ATOM 826 C CA . LEU A 1 104 ? -5.948 -2.877 -6.025 1.00 95.44 104 LEU A CA 1
ATOM 827 C C . LEU A 1 104 ? -5.802 -3.758 -7.271 1.00 95.44 104 LEU A C 1
ATOM 829 O O . LEU A 1 104 ? -5.012 -3.426 -8.143 1.00 95.44 104 LEU A O 1
ATOM 833 N N . ASP A 1 105 ? -6.595 -4.821 -7.415 1.00 93.38 105 ASP A N 1
ATOM 834 C CA . ASP A 1 105 ? -6.581 -5.661 -8.620 1.00 93.38 105 ASP A CA 1
ATOM 835 C C . ASP A 1 105 ? -7.116 -4.922 -9.865 1.00 93.38 105 ASP A C 1
ATOM 837 O O . ASP A 1 105 ? -6.651 -5.173 -10.977 1.00 93.38 105 ASP A O 1
ATOM 841 N N . GLU A 1 106 ? -8.087 -4.013 -9.708 1.00 92.12 106 GLU A N 1
ATOM 842 C CA . GLU A 1 106 ? -8.604 -3.187 -10.809 1.00 92.12 106 GLU A CA 1
ATOM 843 C C . GLU A 1 106 ? -7.615 -2.079 -11.210 1.00 92.12 106 GLU A C 1
ATOM 845 O O . GLU A 1 106 ? -7.435 -1.832 -12.404 1.00 92.12 106 GLU A O 1
ATOM 850 N N . ALA A 1 107 ? -6.986 -1.415 -10.234 1.00 92.12 107 ALA A N 1
ATOM 851 C CA . ALA A 1 107 ? -6.060 -0.306 -10.471 1.00 92.12 107 ALA A CA 1
ATOM 852 C C . ALA A 1 107 ? -4.656 -0.771 -10.878 1.00 92.12 107 ALA A C 1
ATOM 854 O O . ALA A 1 107 ? -3.997 -0.115 -11.684 1.00 92.12 107 ALA A O 1
ATOM 855 N N . LEU A 1 108 ? -4.210 -1.904 -10.333 1.00 90.81 108 LEU A N 1
ATOM 856 C CA . LEU A 1 108 ? -2.885 -2.476 -10.537 1.00 90.81 108 LEU A CA 1
ATOM 857 C C . LEU A 1 108 ? -2.997 -3.959 -10.931 1.00 90.81 108 LEU A C 1
ATOM 859 O O . LEU A 1 108 ? -2.609 -4.835 -10.150 1.00 90.81 108 LEU A O 1
ATOM 863 N N . PRO A 1 109 ? -3.529 -4.285 -12.127 1.00 83.62 109 PRO A N 1
ATOM 864 C CA . PRO A 1 109 ? -3.750 -5.675 -12.491 1.00 83.62 109 PRO A CA 1
ATOM 865 C C . PRO A 1 109 ? -2.424 -6.437 -12.519 1.00 83.62 109 PRO A C 1
ATOM 867 O O . PRO A 1 109 ? -1.471 -5.958 -13.152 1.00 83.62 109 PRO A O 1
ATOM 870 N N . PRO A 1 110 ? -2.355 -7.627 -11.897 1.00 68.88 110 PRO A N 1
ATOM 871 C CA . PRO A 1 110 ? -1.136 -8.415 -11.868 1.00 68.88 110 PRO A CA 1
ATOM 872 C C . PRO A 1 110 ? -0.734 -8.786 -13.295 1.00 68.88 110 PRO A C 1
ATOM 874 O O . PRO A 1 110 ? -1.543 -9.295 -14.072 1.00 68.88 110 PRO A O 1
ATOM 877 N N . ASN A 1 111 ? 0.531 -8.562 -13.648 1.00 63.34 111 ASN A N 1
ATOM 878 C CA . ASN A 1 111 ? 1.049 -8.937 -14.968 1.00 63.34 111 ASN A CA 1
ATOM 879 C C . ASN A 1 111 ? 1.952 -10.195 -14.925 1.00 63.34 111 ASN A C 1
ATOM 881 O O . ASN A 1 111 ? 2.543 -10.580 -15.940 1.00 63.34 111 ASN A O 1
ATOM 885 N N . LYS A 1 112 ? 2.088 -10.837 -13.755 1.00 55.56 112 LYS A N 1
ATOM 886 C CA . LYS A 1 112 ? 2.919 -12.033 -13.570 1.00 55.56 112 LYS A CA 1
ATOM 887 C C . LYS A 1 112 ? 2.144 -13.294 -13.971 1.00 55.56 112 LYS A C 1
ATOM 889 O O . LYS A 1 112 ? 1.074 -13.585 -13.450 1.00 55.56 112 LYS A O 1
ATOM 894 N N . ARG A 1 113 ? 2.711 -14.081 -14.895 1.00 45.00 113 ARG A N 1
ATOM 895 C CA . ARG A 1 113 ? 2.122 -15.326 -15.441 1.00 45.00 113 ARG A CA 1
ATOM 896 C C . ARG A 1 113 ? 2.103 -16.525 -14.474 1.00 45.00 113 ARG A C 1
ATOM 898 O O . ARG A 1 113 ? 1.629 -17.588 -14.867 1.00 45.00 113 ARG A O 1
ATOM 905 N N . THR A 1 114 ? 2.584 -16.388 -13.240 1.00 43.50 114 THR A N 1
ATOM 906 C CA . THR A 1 114 ? 2.725 -17.512 -12.296 1.00 43.50 114 THR A CA 1
ATOM 907 C C . THR A 1 114 ? 2.393 -17.072 -10.870 1.00 43.50 114 THR A C 1
ATOM 909 O O . THR A 1 114 ? 2.935 -16.054 -10.438 1.00 43.50 114 THR A O 1
ATOM 912 N N . PRO A 1 115 ? 1.553 -17.818 -10.126 1.00 41.75 115 PRO A N 1
ATOM 913 C CA . PRO A 1 115 ? 1.299 -17.539 -8.716 1.00 41.75 115 PRO A CA 1
ATOM 914 C C . PRO A 1 115 ? 2.558 -17.833 -7.889 1.00 41.75 115 PRO A C 1
ATOM 916 O O . PRO A 1 115 ? 3.155 -18.903 -8.031 1.00 41.75 115 PRO A O 1
ATOM 919 N N . TYR A 1 116 ? 2.970 -16.890 -7.038 1.00 49.19 116 TYR A N 1
ATOM 920 C CA . TYR A 1 116 ? 4.032 -17.134 -6.063 1.00 49.19 116 TYR A CA 1
ATOM 921 C C . TYR A 1 116 ? 3.523 -18.043 -4.945 1.00 49.19 116 TYR A C 1
ATOM 923 O O . TYR A 1 116 ? 2.448 -17.834 -4.386 1.00 49.19 116 TYR A O 1
ATOM 931 N N . VAL A 1 117 ? 4.347 -19.030 -4.608 1.00 40.38 117 VAL A N 1
ATOM 932 C CA . VAL A 1 117 ? 4.381 -19.650 -3.285 1.00 40.38 117 VAL A CA 1
ATOM 933 C C . VAL A 1 117 ? 5.603 -19.023 -2.617 1.00 40.38 117 VAL A C 1
ATOM 935 O O . VAL A 1 117 ? 6.714 -19.222 -3.110 1.00 40.38 117 VAL A O 1
ATOM 938 N N . TRP A 1 118 ? 5.383 -18.177 -1.610 1.00 48.06 118 TRP A N 1
ATOM 939 C CA . TRP A 1 118 ? 6.451 -17.565 -0.812 1.00 48.06 118 TRP A CA 1
ATOM 940 C C . TRP A 1 118 ? 7.004 -18.563 0.207 1.00 48.06 118 TRP A C 1
ATOM 942 O O . TRP A 1 118 ? 6.191 -19.326 0.781 1.00 48.06 118 TRP A O 1
#

Foldseek 3Di:
DDDPQPAQWDQAPPPRDTDFAAQQLQFACQRQNQQPHDDPVVVLVVLLVVVPWDWDWDRPPSGHTHTPFTDDVNDTQQPPVDPVDDTNQDRVCVRGDPVSVVSRCSSHPGPDPDDDDD

Radius of gyration: 14.18 Å; chains: 1; bounding box: 34×28×41 Å